Protein AF-A0A346PS48-F1 (afdb_monomer_lite)

Organism: NCBI:txid2044521

Radius of gyration: 17.3 Å; chains: 1; bounding box: 39×33×47 Å

Structure (mmCIF, N/CA/C/O backbone):
data_AF-A0A346PS48-F1
#
_entry.id   AF-A0A346PS48-F1
#
loop_
_atom_site.group_PDB
_atom_site.id
_atom_site.type_symbol
_atom_site.label_atom_id
_atom_site.label_alt_id
_atom_site.label_comp_id
_atom_site.label_asym_id
_atom_site.label_entity_id
_atom_site.label_seq_id
_atom_site.pdbx_PDB_ins_code
_atom_site.Cartn_x
_atom_site.Cartn_y
_atom_site.Cartn_z
_atom_site.occupancy
_atom_site.B_iso_or_equiv
_atom_site.auth_seq_id
_atom_site.auth_comp_id
_atom_site.auth_asym_id
_atom_site.auth_atom_id
_atom_site.pdbx_PDB_model_num
ATOM 1 N N . MET A 1 1 ? 13.985 14.760 -4.573 1.00 34.03 1 MET A N 1
ATOM 2 C CA . MET A 1 1 ? 13.266 16.016 -4.867 1.00 34.03 1 MET A CA 1
ATOM 3 C C . MET A 1 1 ? 12.070 15.671 -5.738 1.00 34.03 1 MET A C 1
ATOM 5 O O . MET A 1 1 ? 12.261 15.309 -6.890 1.00 34.03 1 MET A O 1
ATOM 9 N N . LEU A 1 2 ? 10.865 15.658 -5.167 1.00 40.03 2 LEU A N 1
ATOM 10 C CA . LEU A 1 2 ? 9.629 15.598 -5.949 1.00 40.03 2 LEU A CA 1
ATOM 11 C C . LEU A 1 2 ? 9.378 17.019 -6.453 1.00 40.03 2 LEU A C 1
ATOM 13 O O . LEU A 1 2 ? 9.123 17.912 -5.650 1.00 40.03 2 LEU A O 1
ATOM 17 N N . LEU A 1 3 ? 9.539 17.246 -7.757 1.00 39.09 3 LEU A N 1
ATOM 18 C CA . LEU A 1 3 ? 9.139 18.508 -8.368 1.00 39.09 3 LEU A CA 1
ATOM 19 C C . LEU A 1 3 ? 7.609 18.488 -8.458 1.00 39.09 3 LEU A C 1
ATOM 21 O O . LEU A 1 3 ? 7.056 17.737 -9.257 1.00 39.09 3 LEU A O 1
ATOM 25 N N . VAL A 1 4 ? 6.929 19.257 -7.611 1.00 49.66 4 VAL A N 1
ATOM 26 C CA . VAL A 1 4 ? 5.481 19.473 -7.720 1.00 49.66 4 VAL A CA 1
ATOM 27 C C . VAL A 1 4 ? 5.288 20.880 -8.270 1.00 49.66 4 VAL A C 1
ATOM 29 O O . VAL A 1 4 ? 5.364 21.862 -7.537 1.00 49.66 4 VAL A O 1
ATOM 32 N N . THR A 1 5 ? 5.127 20.989 -9.586 1.00 49.50 5 THR A N 1
ATOM 33 C CA . THR A 1 5 ? 4.670 22.221 -10.239 1.00 49.50 5 THR A CA 1
ATOM 34 C C . THR A 1 5 ? 3.173 22.401 -9.990 1.00 49.50 5 THR A C 1
ATOM 36 O O . THR A 1 5 ? 2.437 21.423 -9.944 1.00 49.50 5 THR A O 1
ATOM 39 N N . ASN A 1 6 ? 2.755 23.650 -9.776 1.00 51.75 6 ASN A N 1
ATOM 40 C CA . ASN A 1 6 ? 1.394 24.085 -9.456 1.00 51.75 6 ASN A CA 1
ATOM 41 C C . ASN A 1 6 ? 0.362 23.560 -10.469 1.00 51.75 6 ASN A C 1
ATOM 43 O O . ASN A 1 6 ? 0.556 23.767 -11.665 1.00 51.75 6 ASN A O 1
ATOM 47 N N . MET A 1 7 ? -0.701 22.903 -9.991 1.00 54.03 7 MET A N 1
ATOM 48 C CA . MET A 1 7 ? -1.641 22.154 -10.830 1.00 54.03 7 MET A CA 1
ATOM 49 C C . MET A 1 7 ? -3.102 22.671 -10.632 1.00 54.03 7 MET A C 1
ATOM 51 O O . MET A 1 7 ? -3.695 22.507 -9.564 1.00 54.03 7 MET A O 1
ATOM 55 N N . ALA A 1 8 ? -3.649 23.352 -11.655 1.00 53.66 8 ALA A N 1
ATOM 56 C CA . ALA A 1 8 ? -5.053 23.692 -11.928 1.00 53.66 8 ALA A CA 1
ATOM 57 C C . ALA A 1 8 ? -5.966 22.523 -12.419 1.00 53.66 8 ALA A C 1
ATOM 59 O O . ALA A 1 8 ? -6.023 22.215 -13.604 1.00 53.66 8 ALA A O 1
ATOM 60 N N . HIS A 1 9 ? -6.783 21.971 -11.511 1.00 55.06 9 HIS A N 1
ATOM 61 C CA . HIS A 1 9 ? -8.080 21.254 -11.650 1.00 55.06 9 HIS A CA 1
ATOM 62 C C . HIS A 1 9 ? -8.361 20.214 -12.770 1.00 55.06 9 HIS A C 1
ATOM 64 O O . HIS A 1 9 ? -9.406 19.569 -12.709 1.00 55.06 9 HIS A O 1
ATOM 70 N N . ASN A 1 10 ? -7.472 19.965 -13.734 1.00 58.34 10 ASN A N 1
ATOM 71 C CA . ASN A 1 10 ? -7.587 18.882 -14.722 1.00 58.34 10 ASN A CA 1
ATOM 72 C C . ASN A 1 10 ? -6.264 18.119 -14.926 1.00 58.34 10 ASN A C 1
ATOM 74 O O . ASN A 1 10 ? -6.077 17.442 -15.935 1.00 58.34 10 ASN A O 1
ATOM 78 N N . GLU A 1 11 ? -5.324 18.213 -13.982 1.00 69.19 11 GLU A N 1
ATOM 79 C CA . GLU A 1 11 ? -3.991 17.632 -14.142 1.00 69.19 11 GLU A CA 1
ATOM 80 C C . GLU A 1 11 ? -3.778 16.400 -13.269 1.00 69.19 11 GLU A C 1
ATOM 82 O O . GLU A 1 11 ? -2.917 16.352 -12.397 1.00 69.19 11 GLU A O 1
ATOM 87 N N . THR A 1 12 ? -4.525 15.329 -13.517 1.00 72.38 12 THR A N 1
ATOM 88 C CA . THR A 1 12 ? -3.961 14.028 -13.137 1.00 72.38 12 THR A CA 1
ATOM 89 C C . THR A 1 12 ? -2.903 13.681 -14.186 1.00 72.38 12 THR A C 1
ATOM 91 O O . THR A 1 12 ? -3.259 13.515 -15.355 1.00 72.38 12 THR A O 1
ATOM 94 N N . PRO A 1 13 ? -1.604 13.611 -13.839 1.00 70.56 13 PRO A N 1
ATOM 95 C CA . PRO A 1 13 ? -0.582 13.288 -14.823 1.00 70.56 13 PRO A CA 1
ATOM 96 C C . PRO A 1 13 ? -0.812 11.867 -15.347 1.00 70.56 13 PRO A C 1
ATOM 98 O O . PRO A 1 13 ? -1.054 10.945 -14.570 1.00 70.56 13 PRO A O 1
ATOM 101 N N . GLY A 1 14 ? -0.681 11.665 -16.661 1.00 73.88 14 GLY A N 1
ATOM 102 C CA . GLY A 1 14 ? -0.862 10.342 -17.275 1.00 73.88 14 GLY A CA 1
ATOM 103 C C . GLY A 1 14 ? 0.147 9.289 -16.793 1.00 73.88 14 GLY A C 1
ATOM 104 O O . GLY A 1 14 ? -0.091 8.093 -16.936 1.00 73.88 14 GLY A O 1
ATOM 105 N N . SER A 1 15 ? 1.276 9.711 -16.209 1.00 71.81 15 SER A N 1
ATOM 106 C CA . SER A 1 15 ? 2.212 8.817 -15.521 1.00 71.81 15 SER A CA 1
ATOM 107 C C . SER A 1 15 ? 3.054 9.559 -14.479 1.00 71.81 15 SER A C 1
ATOM 109 O O . SER A 1 15 ? 3.383 10.731 -14.655 1.00 71.81 15 SER A O 1
ATOM 111 N N . VAL A 1 16 ? 3.453 8.851 -13.418 1.00 74.44 16 VAL A N 1
ATOM 112 C CA . VAL A 1 16 ? 4.411 9.317 -12.404 1.00 74.44 16 VAL A CA 1
ATOM 113 C C . VAL A 1 16 ? 5.590 8.346 -12.378 1.00 74.44 16 VAL A C 1
ATOM 115 O O . VAL A 1 16 ? 5.399 7.136 -12.245 1.00 74.44 16 VAL A O 1
ATOM 118 N N . ARG A 1 17 ? 6.817 8.863 -12.513 1.00 74.44 17 ARG A N 1
ATOM 119 C CA . ARG A 1 17 ? 8.053 8.067 -12.450 1.00 74.44 17 ARG A CA 1
ATOM 120 C C . ARG A 1 17 ? 8.810 8.366 -11.165 1.00 74.44 17 ARG A C 1
ATOM 122 O O . ARG A 1 17 ? 9.118 9.520 -10.875 1.00 74.44 17 ARG A O 1
ATOM 129 N N . ILE A 1 18 ? 9.151 7.318 -10.424 1.00 72.12 18 ILE A N 1
ATOM 130 C CA . ILE A 1 18 ? 9.900 7.427 -9.172 1.00 72.12 18 ILE A CA 1
ATOM 131 C C . ILE A 1 18 ? 11.359 7.088 -9.449 1.00 72.12 18 ILE A C 1
ATOM 133 O O . ILE A 1 18 ? 11.672 5.992 -9.907 1.00 72.12 18 ILE A O 1
ATOM 137 N N . HIS A 1 19 ? 12.243 8.038 -9.157 1.00 73.19 19 HIS A N 1
ATOM 138 C CA . HIS A 1 19 ? 13.684 7.846 -9.262 1.00 73.19 19 HIS A CA 1
ATOM 139 C C . HIS A 1 19 ? 14.237 7.430 -7.902 1.00 73.19 19 HIS A C 1
ATOM 141 O O . HIS A 1 19 ? 14.330 8.237 -6.975 1.00 73.19 19 HIS A O 1
ATOM 147 N N . THR A 1 20 ? 14.627 6.167 -7.785 1.00 69.12 20 THR A N 1
ATOM 148 C CA . THR A 1 20 ? 15.380 5.657 -6.638 1.00 69.12 20 THR A CA 1
ATOM 149 C C . THR A 1 20 ? 16.868 5.928 -6.880 1.00 69.12 20 THR A C 1
ATOM 151 O O . THR A 1 20 ? 17.602 5.048 -7.317 1.00 69.12 20 THR A O 1
ATOM 154 N N . ALA A 1 21 ? 17.297 7.182 -6.693 1.00 67.75 21 ALA A N 1
ATOM 155 C CA . ALA A 1 21 ? 18.719 7.549 -6.679 1.00 67.75 21 ALA A CA 1
ATOM 156 C C . ALA A 1 21 ? 19.466 6.868 -5.505 1.00 67.75 21 ALA A C 1
ATOM 158 O O . ALA A 1 21 ? 18.830 6.243 -4.650 1.00 67.75 21 ALA A O 1
ATOM 159 N N . GLN A 1 22 ? 20.799 7.002 -5.454 1.00 70.25 22 GLN A N 1
ATOM 160 C CA . GLN A 1 22 ? 21.635 6.439 -4.381 1.00 70.25 22 GLN A CA 1
ATOM 161 C C . GLN A 1 22 ? 21.089 6.793 -2.986 1.00 70.25 22 GLN A C 1
ATOM 163 O O . GLN A 1 22 ? 20.761 7.950 -2.720 1.00 70.25 22 GLN A O 1
ATOM 168 N N . GLY A 1 23 ? 20.969 5.782 -2.115 1.00 67.75 23 GLY A N 1
ATOM 169 C CA . GLY A 1 23 ? 20.451 5.919 -0.746 1.00 67.75 23 GLY A CA 1
ATOM 170 C C . GLY A 1 23 ? 18.964 5.584 -0.563 1.00 67.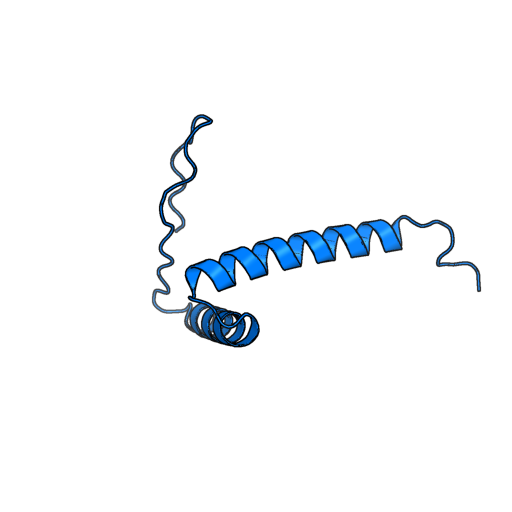75 23 GLY A C 1
ATOM 171 O O . GLY A 1 23 ? 18.484 5.538 0.568 1.00 67.75 23 GLY A O 1
ATOM 172 N N . ASN A 1 24 ? 18.230 5.295 -1.643 1.00 68.88 24 ASN A N 1
ATOM 173 C CA . ASN A 1 24 ? 16.817 4.892 -1.592 1.00 68.88 24 ASN A CA 1
ATOM 174 C C . ASN A 1 24 ? 16.585 3.440 -2.045 1.00 68.88 24 ASN A C 1
ATO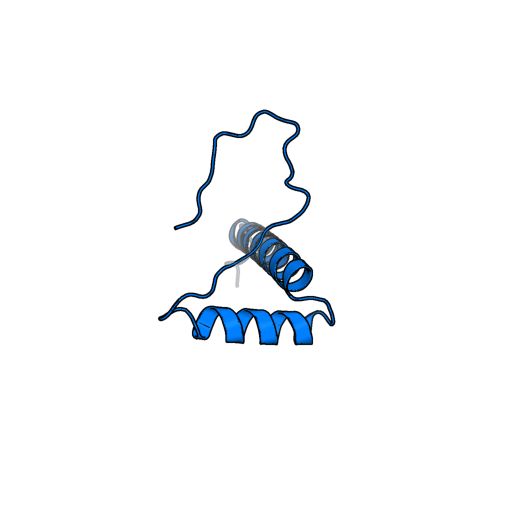M 176 O O . ASN A 1 24 ? 15.493 3.101 -2.508 1.00 68.88 24 ASN A O 1
ATOM 180 N N . GLU A 1 25 ? 17.579 2.553 -1.911 1.00 76.31 25 GLU A N 1
ATOM 181 C CA . GLU A 1 25 ? 17.415 1.136 -2.284 1.00 76.31 25 GLU A CA 1
ATOM 182 C C . GLU A 1 25 ? 16.293 0.451 -1.484 1.00 76.31 25 GLU A C 1
ATOM 184 O O . GLU A 1 25 ? 15.582 -0.417 -2.000 1.00 76.31 25 GLU A O 1
ATOM 189 N N . TRP A 1 26 ? 16.073 0.884 -0.239 1.00 73.94 26 TRP A N 1
ATOM 190 C CA . TRP A 1 26 ? 14.982 0.393 0.602 1.00 73.94 26 TRP A CA 1
ATOM 191 C C . TRP A 1 26 ? 13.601 0.706 0.003 1.00 73.94 26 TRP A C 1
ATOM 193 O O . TRP A 1 26 ? 12.714 -0.150 0.054 1.00 73.94 26 TRP A O 1
ATOM 203 N N . CYS A 1 27 ? 13.433 1.869 -0.642 1.00 77.69 27 CYS A N 1
ATOM 204 C CA . CYS A 1 27 ? 12.210 2.218 -1.367 1.00 77.69 27 CYS A CA 1
ATOM 205 C C . CYS A 1 27 ? 11.983 1.262 -2.537 1.00 77.69 27 CYS A C 1
ATOM 207 O O . CYS A 1 27 ? 10.866 0.789 -2.729 1.00 77.69 27 CYS A O 1
ATOM 209 N N . TYR A 1 28 ? 13.036 0.934 -3.292 1.00 85.44 28 TYR A N 1
ATOM 210 C CA . TYR A 1 28 ? 12.917 -0.004 -4.408 1.00 85.44 28 TYR A CA 1
ATOM 211 C C . TYR A 1 28 ? 12.472 -1.393 -3.930 1.00 85.44 28 TYR A C 1
ATOM 213 O O . TYR A 1 28 ? 11.525 -1.958 -4.473 1.00 85.44 28 TYR A O 1
ATOM 221 N N . ASN A 1 29 ? 13.080 -1.916 -2.861 1.00 88.75 29 ASN A N 1
ATOM 222 C CA . ASN A 1 29 ? 12.686 -3.210 -2.295 1.00 88.75 29 ASN A CA 1
ATOM 223 C C . ASN A 1 29 ? 11.243 -3.203 -1.753 1.00 88.75 29 ASN A C 1
ATOM 225 O O . ASN A 1 29 ? 10.516 -4.185 -1.898 1.00 88.75 29 ASN A O 1
ATOM 229 N N . ALA A 1 30 ? 10.801 -2.102 -1.140 1.00 90.62 30 ALA A N 1
ATOM 230 C CA . ALA A 1 30 ? 9.419 -1.962 -0.683 1.00 90.62 30 ALA A CA 1
ATOM 231 C C . ALA A 1 30 ? 8.425 -1.974 -1.857 1.00 90.62 30 ALA A C 1
ATOM 233 O O . ALA A 1 30 ? 7.418 -2.680 -1.799 1.00 90.62 30 ALA A O 1
ATOM 234 N N . ILE A 1 31 ? 8.741 -1.265 -2.946 1.00 90.38 31 ILE A N 1
ATOM 235 C CA . ILE A 1 31 ? 7.936 -1.244 -4.176 1.00 90.38 31 ILE A CA 1
ATOM 236 C C . ILE A 1 31 ? 7.873 -2.640 -4.806 1.00 90.38 31 ILE A C 1
ATOM 238 O O . ILE A 1 31 ? 6.799 -3.093 -5.188 1.00 90.38 31 ILE A O 1
ATOM 242 N N . GLU A 1 32 ? 8.999 -3.349 -4.862 1.00 92.81 32 GLU A N 1
ATOM 243 C CA . GLU A 1 32 ? 9.076 -4.737 -5.331 1.00 92.81 32 GLU A CA 1
ATOM 244 C C . GLU A 1 32 ? 8.187 -5.684 -4.520 1.00 92.81 32 GLU A C 1
ATOM 246 O O . GLU A 1 32 ? 7.465 -6.511 -5.078 1.00 92.81 32 GLU A O 1
ATOM 251 N N . LYS A 1 33 ? 8.213 -5.563 -3.189 1.00 94.94 33 LYS A N 1
ATOM 252 C CA . LYS A 1 33 ? 7.353 -6.361 -2.308 1.00 94.94 33 LYS A CA 1
ATOM 253 C C . LYS A 1 33 ? 5.877 -6.038 -2.521 1.00 94.94 33 LYS A C 1
ATOM 255 O O . LYS A 1 33 ? 5.079 -6.965 -2.612 1.00 94.94 33 LYS A O 1
ATOM 260 N N . ALA A 1 34 ? 5.522 -4.759 -2.638 1.00 95.00 34 ALA A N 1
ATOM 261 C CA . ALA A 1 34 ? 4.150 -4.341 -2.913 1.00 95.00 34 ALA A CA 1
ATOM 262 C C . ALA A 1 34 ? 3.666 -4.848 -4.280 1.00 95.00 34 ALA A C 1
ATOM 264 O O . ALA A 1 34 ? 2.552 -5.349 -4.382 1.00 95.00 34 ALA A O 1
ATOM 265 N N . ALA A 1 35 ? 4.510 -4.780 -5.314 1.00 95.88 35 ALA A N 1
ATOM 266 C CA . ALA A 1 35 ? 4.187 -5.271 -6.652 1.00 95.88 35 ALA A CA 1
ATOM 267 C C . ALA A 1 35 ? 3.890 -6.771 -6.658 1.00 95.88 35 ALA A C 1
ATOM 269 O O . ALA A 1 35 ? 2.901 -7.188 -7.251 1.00 95.88 35 ALA A O 1
ATOM 270 N N . ARG A 1 36 ? 4.686 -7.567 -5.930 1.00 97.62 36 ARG A N 1
ATOM 271 C CA . ARG A 1 36 ? 4.409 -8.998 -5.732 1.00 97.62 36 ARG A CA 1
ATOM 272 C C . ARG A 1 36 ? 3.139 -9.246 -4.924 1.00 97.62 36 ARG A C 1
ATOM 274 O O . ARG A 1 36 ? 2.379 -10.138 -5.266 1.00 97.62 36 ARG A O 1
ATOM 281 N N . PHE A 1 37 ? 2.914 -8.480 -3.859 1.00 97.19 37 PHE A N 1
ATOM 282 C CA . PHE A 1 37 ? 1.737 -8.644 -3.004 1.00 97.19 37 PHE A CA 1
ATOM 283 C C . PHE A 1 37 ? 0.428 -8.355 -3.750 1.00 97.19 37 PHE A C 1
ATOM 285 O O . PHE A 1 37 ? -0.535 -9.100 -3.607 1.00 97.19 37 PHE A O 1
ATOM 292 N N . TYR A 1 38 ? 0.402 -7.289 -4.550 1.00 95.56 38 TYR A N 1
ATOM 293 C CA . TYR A 1 38 ? -0.769 -6.897 -5.337 1.00 95.56 38 TYR A CA 1
ATOM 294 C C . TYR A 1 38 ? -0.834 -7.551 -6.722 1.00 95.56 38 TYR A C 1
ATOM 296 O O . TYR A 1 38 ? -1.777 -7.272 -7.456 1.00 95.56 38 TYR A O 1
ATOM 304 N N . ASP A 1 39 ? 0.170 -8.351 -7.091 1.00 97.38 39 ASP A N 1
ATOM 305 C CA . ASP A 1 39 ? 0.328 -8.966 -8.413 1.00 97.38 39 ASP A CA 1
ATOM 306 C C . ASP A 1 39 ? 0.107 -7.975 -9.572 1.00 97.38 39 ASP A C 1
ATOM 308 O O . ASP A 1 39 ? -0.740 -8.136 -10.451 1.00 97.38 39 ASP A O 1
ATOM 312 N N . CYS A 1 40 ? 0.832 -6.856 -9.534 1.00 94.50 40 CYS A N 1
ATOM 313 C CA . CYS A 1 40 ? 0.685 -5.799 -10.530 1.00 94.50 40 CYS A CA 1
ATOM 314 C C . CYS A 1 40 ? 2.002 -5.067 -10.796 1.00 94.50 40 CYS A C 1
ATOM 316 O O . CYS A 1 40 ? 3.015 -5.262 -10.121 1.00 94.50 40 CYS A O 1
ATOM 318 N N . ASN A 1 41 ? 2.004 -4.194 -11.807 1.00 91.81 41 ASN A N 1
ATOM 319 C CA . ASN A 1 41 ? 3.175 -3.371 -12.087 1.00 91.81 41 ASN A CA 1
ATOM 320 C C . ASN A 1 41 ? 3.495 -2.423 -10.910 1.00 91.81 41 ASN A C 1
ATOM 322 O O . ASN A 1 41 ? 2.629 -2.057 -10.116 1.00 91.81 41 ASN A O 1
ATOM 326 N N . ARG A 1 42 ? 4.754 -1.980 -10.827 1.00 89.62 42 ARG A N 1
ATOM 327 C CA . ARG A 1 42 ? 5.265 -1.153 -9.719 1.00 89.62 42 ARG A CA 1
ATOM 328 C C . ARG A 1 42 ? 4.484 0.145 -9.505 1.00 89.62 42 ARG A C 1
ATOM 330 O O . ARG A 1 42 ? 4.285 0.546 -8.365 1.00 89.62 42 ARG A O 1
ATOM 337 N N . SER A 1 43 ? 4.037 0.798 -10.576 1.00 86.38 43 SER A N 1
ATOM 338 C CA . SER A 1 43 ? 3.269 2.043 -10.476 1.00 86.38 43 SER A CA 1
ATOM 339 C C . SER A 1 43 ? 1.899 1.805 -9.836 1.00 86.38 43 SER A C 1
ATOM 341 O O . SER A 1 43 ? 1.533 2.514 -8.899 1.00 86.38 43 SER A O 1
ATOM 343 N N . ASN A 1 44 ? 1.184 0.766 -10.274 1.00 90.00 44 ASN A N 1
ATOM 344 C CA . ASN A 1 44 ? -0.097 0.371 -9.688 1.00 90.00 44 ASN A CA 1
ATOM 345 C C . ASN A 1 44 ? 0.072 -0.084 -8.237 1.00 90.00 44 ASN A C 1
ATOM 347 O O . ASN A 1 44 ? -0.717 0.299 -7.381 1.00 90.00 44 ASN A O 1
ATOM 351 N N . ALA A 1 45 ? 1.139 -0.825 -7.937 1.00 93.44 45 ALA A N 1
ATOM 352 C CA . ALA 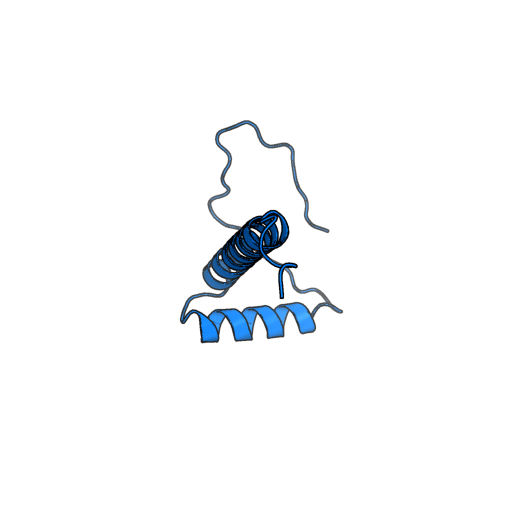A 1 45 ? 1.428 -1.289 -6.586 1.00 93.44 45 ALA A CA 1
ATOM 353 C C . ALA A 1 45 ? 1.582 -0.134 -5.588 1.00 93.44 45 ALA A C 1
ATOM 355 O O . ALA A 1 45 ? 1.098 -0.212 -4.461 1.00 93.44 45 ALA A O 1
ATOM 356 N N . ILE A 1 46 ? 2.227 0.956 -6.010 1.00 90.00 46 ILE A N 1
ATOM 357 C CA . ILE A 1 46 ? 2.391 2.160 -5.188 1.00 90.00 46 ILE A CA 1
ATOM 358 C C . ILE A 1 46 ? 1.057 2.876 -5.010 1.00 90.00 46 ILE A C 1
ATOM 360 O O . ILE A 1 46 ? 0.720 3.242 -3.887 1.00 90.00 46 ILE A O 1
ATOM 364 N N . ALA A 1 47 ? 0.275 3.026 -6.082 1.00 90.69 47 ALA A N 1
ATOM 365 C CA . ALA A 1 47 ? -1.057 3.617 -5.995 1.00 90.69 47 ALA A CA 1
ATOM 366 C C . ALA A 1 47 ? -1.957 2.835 -5.018 1.00 90.69 47 ALA A C 1
ATOM 368 O O . ALA A 1 47 ? -2.588 3.430 -4.143 1.00 90.69 47 ALA A O 1
ATOM 369 N N . PHE A 1 48 ? -1.950 1.502 -5.100 1.00 93.38 48 PHE A N 1
ATOM 370 C CA . PHE A 1 48 ? -2.690 0.636 -4.182 1.00 93.38 48 PHE A CA 1
ATOM 371 C C . PHE A 1 48 ? -2.179 0.730 -2.747 1.00 93.38 48 PHE A C 1
ATOM 373 O O . PHE A 1 48 ? -2.986 0.816 -1.826 1.00 93.38 48 PHE A O 1
ATOM 380 N N . ALA A 1 49 ? -0.862 0.771 -2.536 1.00 93.31 49 ALA A N 1
ATOM 381 C CA . ALA A 1 49 ? -0.289 0.952 -1.206 1.00 93.31 49 ALA A CA 1
ATOM 382 C C . ALA A 1 49 ? -0.697 2.296 -0.574 1.00 93.31 49 ALA A C 1
ATOM 384 O O . ALA A 1 49 ? -1.076 2.322 0.597 1.00 93.31 49 ALA A O 1
ATOM 385 N N . CYS A 1 50 ? -0.681 3.396 -1.336 1.00 92.31 50 CYS A N 1
ATOM 386 C CA . CYS A 1 50 ? -1.130 4.709 -0.861 1.00 92.31 50 CYS A CA 1
ATOM 387 C C . CYS A 1 50 ? -2.608 4.694 -0.443 1.00 92.31 50 CYS A C 1
ATOM 389 O O . CYS A 1 50 ? -2.955 5.177 0.637 1.00 92.31 50 CYS A O 1
ATOM 391 N N . GLU A 1 51 ? -3.471 4.096 -1.264 1.00 95.31 51 GLU A N 1
ATOM 392 C CA . GLU A 1 51 ? -4.898 3.977 -0.961 1.00 95.31 51 GLU A CA 1
ATOM 393 C C . GLU A 1 51 ? -5.155 3.052 0.242 1.00 95.31 51 GLU A C 1
ATOM 395 O O . GLU A 1 51 ? -5.977 3.360 1.107 1.00 95.31 51 GLU A O 1
ATOM 400 N N . ALA A 1 52 ? -4.413 1.947 0.358 1.00 95.31 52 ALA A N 1
ATOM 401 C CA . ALA A 1 52 ? -4.513 1.027 1.487 1.00 95.31 52 ALA A CA 1
ATOM 402 C C . ALA A 1 52 ? -4.157 1.706 2.819 1.00 95.31 52 ALA A C 1
ATOM 404 O O . ALA A 1 52 ? -4.888 1.549 3.796 1.00 95.31 52 ALA A O 1
ATOM 405 N N . VAL A 1 53 ? -3.085 2.508 2.858 1.00 95.38 53 VAL A N 1
ATOM 406 C CA . VAL A 1 53 ? -2.708 3.283 4.054 1.00 95.38 53 VAL A CA 1
ATOM 407 C C . VAL A 1 53 ? -3.817 4.260 4.440 1.00 95.38 53 VAL A C 1
ATOM 409 O O . VAL A 1 53 ? -4.188 4.326 5.611 1.00 95.38 53 VAL A O 1
ATOM 412 N N . ASN A 1 54 ? -4.397 4.974 3.473 1.00 95.56 54 ASN A N 1
ATOM 413 C CA . ASN A 1 54 ? -5.502 5.893 3.742 1.00 95.56 54 ASN A CA 1
ATOM 414 C C . ASN A 1 54 ? -6.719 5.159 4.335 1.00 95.56 54 ASN A C 1
ATOM 416 O O . ASN A 1 54 ? -7.276 5.576 5.353 1.00 95.56 54 ASN A O 1
ATOM 420 N N . ARG A 1 55 ? -7.097 4.013 3.754 1.00 96.12 55 ARG A N 1
ATOM 421 C CA . ARG A 1 55 ? -8.185 3.170 4.276 1.00 96.12 55 ARG A CA 1
ATOM 422 C C . ARG A 1 55 ? -7.909 2.683 5.693 1.00 96.12 55 ARG A C 1
ATOM 424 O O . ARG A 1 55 ? -8.806 2.758 6.528 1.00 96.12 55 ARG A O 1
ATOM 431 N N . LEU A 1 56 ? -6.684 2.239 5.974 1.00 96.56 56 LEU A N 1
ATOM 432 C CA . LEU A 1 56 ? -6.273 1.806 7.309 1.00 96.56 56 LEU A CA 1
ATOM 433 C C . LEU A 1 56 ? -6.367 2.947 8.322 1.00 96.56 56 LEU A C 1
ATOM 435 O O . LEU A 1 56 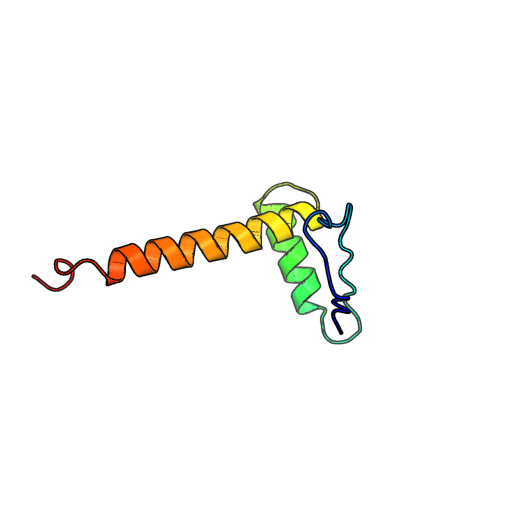? -6.979 2.769 9.366 1.00 96.56 56 LEU A O 1
ATOM 439 N N . VAL A 1 57 ? -5.841 4.135 8.009 1.00 96.12 57 VAL A N 1
ATOM 440 C CA . VAL A 1 57 ? -5.919 5.300 8.908 1.00 96.12 57 VAL A CA 1
ATOM 441 C C . VAL A 1 57 ? -7.371 5.687 9.185 1.00 96.12 57 VAL A C 1
ATOM 443 O O . VAL A 1 57 ? -7.730 5.935 10.337 1.00 96.12 57 VAL A O 1
ATOM 446 N N . ARG A 1 58 ? -8.228 5.700 8.157 1.00 95.06 58 ARG A N 1
ATOM 447 C CA . ARG A 1 58 ? -9.662 5.985 8.319 1.00 95.06 58 ARG A CA 1
ATOM 448 C C . ARG A 1 58 ? -10.365 4.934 9.171 1.00 95.06 58 ARG A C 1
ATOM 450 O O . ARG A 1 58 ? -11.153 5.299 10.037 1.00 95.06 58 ARG A O 1
ATOM 457 N N . ALA A 1 59 ? -10.073 3.654 8.952 1.00 94.56 59 ALA A N 1
ATOM 458 C CA . ALA A 1 59 ? -10.638 2.566 9.741 1.00 94.56 59 ALA A CA 1
ATOM 459 C C . ALA A 1 59 ? -10.183 2.644 11.205 1.00 94.56 59 ALA A C 1
ATOM 461 O O . ALA A 1 59 ? -11.018 2.598 12.101 1.00 94.56 59 ALA A O 1
ATOM 462 N N . THR A 1 60 ? -8.887 2.846 11.453 1.00 94.50 60 THR A N 1
ATOM 463 C CA . THR A 1 60 ? -8.334 3.019 12.803 1.00 94.50 60 THR A CA 1
ATOM 464 C C . THR A 1 60 ? -8.960 4.213 13.508 1.00 94.50 60 THR A C 1
ATOM 466 O O . THR A 1 60 ? -9.363 4.092 14.659 1.00 94.50 60 THR A O 1
ATOM 469 N N . ARG A 1 61 ? -9.110 5.349 12.820 1.00 93.56 61 ARG A N 1
ATOM 470 C CA . ARG A 1 61 ? -9.806 6.520 13.363 1.00 93.56 61 ARG A CA 1
ATOM 471 C C . ARG A 1 61 ? -11.250 6.190 13.738 1.00 93.56 61 ARG A C 1
ATOM 473 O O . ARG A 1 61 ? -11.649 6.447 14.863 1.00 93.56 61 ARG A O 1
ATOM 480 N N . ALA A 1 62 ? -11.991 5.553 12.834 1.00 91.38 62 ALA A N 1
ATOM 481 C CA . ALA A 1 62 ? -13.373 5.153 13.080 1.00 91.38 62 ALA A CA 1
ATOM 482 C C . ALA A 1 62 ? -13.514 4.125 14.214 1.00 91.38 62 ALA A C 1
ATOM 484 O O . ALA A 1 62 ? -14.576 4.036 14.820 1.00 91.38 62 ALA A O 1
ATOM 485 N N . VAL A 1 63 ? -12.477 3.328 14.485 1.00 90.25 63 VAL A N 1
ATOM 486 C CA . VAL A 1 63 ? -12.403 2.467 15.669 1.00 90.25 63 VAL A CA 1
ATOM 487 C C . VAL A 1 63 ? -12.172 3.340 16.902 1.00 90.25 63 VAL A C 1
ATOM 489 O O . VAL A 1 63 ? -13.016 3.341 17.784 1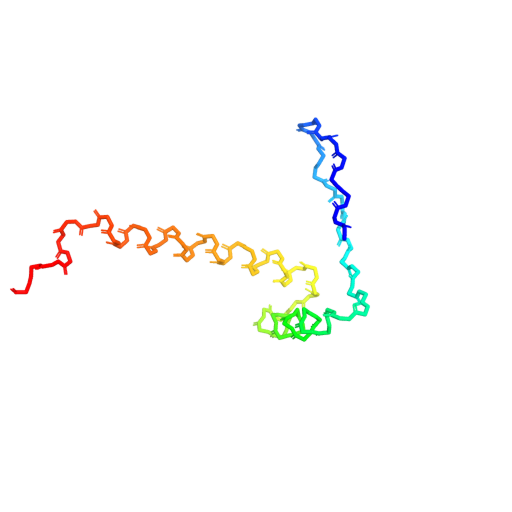.00 90.25 63 VAL A O 1
ATOM 492 N N . LEU A 1 64 ? -11.105 4.140 16.943 1.00 88.31 64 LEU A N 1
ATOM 493 C CA . LEU A 1 64 ? -10.736 4.959 18.108 1.00 88.31 64 LEU A CA 1
ATOM 494 C C . LEU A 1 64 ? -11.796 5.992 18.523 1.00 88.31 64 LEU A C 1
ATOM 496 O O . LEU A 1 64 ? -11.898 6.306 19.702 1.00 88.31 64 LEU A O 1
ATOM 500 N N . GLU A 1 65 ? -12.575 6.514 17.577 1.00 87.62 65 GLU A N 1
ATOM 501 C CA . GLU A 1 65 ? -13.663 7.469 17.831 1.00 87.62 65 GLU A CA 1
ATOM 502 C C . GLU A 1 65 ? -14.940 6.797 18.364 1.00 87.62 65 GLU A C 1
ATOM 504 O O . GLU A 1 65 ? -15.906 7.481 18.693 1.00 87.62 65 GLU A O 1
ATOM 509 N N . ARG A 1 66 ? -14.983 5.462 18.467 1.0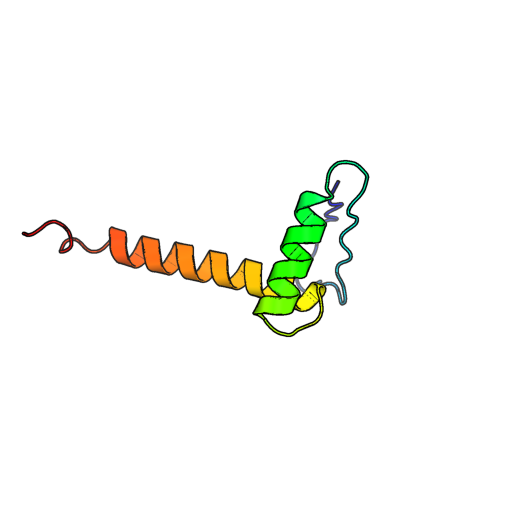0 83.88 66 ARG A N 1
ATOM 510 C CA . ARG A 1 66 ? -16.094 4.782 19.136 1.00 83.88 66 ARG A CA 1
ATOM 511 C C . ARG A 1 66 ? -15.924 4.871 20.648 1.00 83.88 66 ARG A C 1
ATOM 513 O O . ARG A 1 66 ? -15.063 4.212 21.226 1.00 83.88 66 ARG A O 1
ATOM 520 N N . ASP A 1 67 ? -16.859 5.565 21.289 1.00 65.38 67 ASP A N 1
ATOM 521 C CA . ASP A 1 67 ? -16.955 5.712 22.751 1.00 65.38 67 ASP A CA 1
ATOM 522 C C . ASP A 1 67 ? -17.123 4.385 23.523 1.00 65.38 67 ASP A C 1
ATOM 524 O O . ASP A 1 67 ? -17.087 4.364 24.751 1.00 65.38 67 ASP A O 1
ATOM 528 N N . ASN A 1 68 ? -17.335 3.258 22.834 1.00 64.06 68 ASN A N 1
ATOM 529 C CA . ASN A 1 68 ? -17.644 1.967 23.450 1.00 64.06 68 ASN A CA 1
ATOM 530 C C . ASN A 1 68 ? -16.465 0.983 23.534 1.00 64.06 68 ASN A C 1
ATOM 532 O O . ASN A 1 68 ? -16.664 -0.138 23.995 1.00 64.06 68 ASN A O 1
ATOM 536 N N . LEU A 1 69 ? -15.252 1.367 23.123 1.00 62.00 69 LEU A N 1
ATOM 537 C CA . LEU A 1 69 ? -14.088 0.467 23.152 1.00 62.00 69 LEU A CA 1
ATOM 538 C C . LEU A 1 69 ? -13.405 0.345 24.522 1.00 62.00 69 LEU A C 1
ATOM 540 O O . LEU A 1 69 ? -12.548 -0.517 24.697 1.00 62.00 69 LEU A O 1
ATOM 544 N N . THR A 1 70 ? -13.777 1.176 25.496 1.00 57.03 70 THR A N 1
ATOM 545 C CA . THR A 1 70 ? -13.192 1.203 26.850 1.00 57.03 70 THR A CA 1
ATOM 546 C C . THR A 1 70 ? -14.093 0.616 27.933 1.00 57.03 70 THR A C 1
ATOM 548 O O . THR A 1 70 ? -13.737 0.662 29.109 1.00 57.03 70 THR A O 1
ATOM 551 N N . ARG A 1 71 ? -15.249 0.041 27.580 1.00 56.69 71 ARG A N 1
ATOM 552 C CA . ARG A 1 71 ? -16.152 -0.572 28.561 1.00 56.69 71 ARG A CA 1
ATOM 553 C C . ARG A 1 71 ? -15.932 -2.088 28.607 1.00 56.69 71 ARG A C 1
ATOM 555 O O . ARG A 1 71 ? -16.640 -2.833 27.936 1.00 56.69 71 ARG A O 1
ATOM 562 N N . SER A 1 72 ? -14.915 -2.510 29.363 1.00 52.03 72 SER A N 1
ATOM 563 C CA . SER A 1 72 ? -14.778 -3.885 29.871 1.00 52.03 72 SER A CA 1
ATOM 564 C C . SER A 1 72 ? -15.477 -4.021 31.214 1.00 52.03 72 SER A C 1
ATOM 566 O O . SER A 1 72 ? -15.252 -3.108 32.043 1.00 52.03 72 SER A O 1
#

pLDDT: mean 78.92, std 17.1, range [34.03, 97.62]

Secondary structure (DSSP, 8-state):
--------SS---S-------TT-HHHHHHHHHHHHHTTS-HHHHHHHHHHHHHHHHHHHHHHHT-TTTT--

Sequence (72 aa):
MLLVTNMAHNETPGSVRIHTAQGNEWCYNAIEKAARFYDCNRSNAIAFACEAVNRLVRATRAVLERDNLTRS

Foldseek 3Di:
DPDDDDDDDPDPDPDDDDDCPPPNVVVVVVLVVQCVVVVHDSRVSVVVVVVVVVVVVVVVVVVVPDPPPPDD

InterPro domains:
  IPR056109 Domain of unknown function DUF7692 [PF24743] (16-70)